Protein AF-A0A4S4K5G4-F1 (afdb_monomer_lite)

Foldseek 3Di:
DDDDDPPVVPPPPPDDDPDDPPPQDCDPVRDTPCPVVDPDDPDDPLCPPDDDPVSSVVVVVVVVVVCVVVVVVVAPDPPRPDDDDPDDCVVVVVVPPD

Structure (mmCIF, N/CA/C/O backbone):
data_AF-A0A4S4K5G4-F1
#
_entry.id   AF-A0A4S4K5G4-F1
#
loop_
_atom_site.group_PDB
_atom_site.id
_atom_site.type_symbol
_atom_site.label_atom_id
_atom_site.label_alt_id
_atom_site.label_comp_id
_atom_site.label_asym_id
_atom_site.label_entity_id
_atom_site.label_seq_id
_atom_site.pdbx_PDB_ins_code
_atom_site.Cartn_x
_atom_site.Cartn_y
_atom_site.Cartn_z
_atom_site.occupancy
_atom_site.B_iso_or_equiv
_atom_site.auth_seq_id
_atom_site.auth_comp_id
_atom_site.auth_asym_id
_atom_site.auth_atom_id
_atom_site.pdbx_PDB_model_num
ATOM 1 N N . MET A 1 1 ? -44.135 -47.355 -3.445 1.00 48.59 1 MET A N 1
ATOM 2 C CA . MET A 1 1 ? -43.284 -46.321 -2.839 1.00 48.59 1 MET A CA 1
ATOM 3 C C . MET A 1 1 ? -42.916 -45.412 -3.976 1.00 48.59 1 MET A C 1
ATOM 5 O O . MET A 1 1 ? -42.162 -45.887 -4.798 1.00 48.59 1 MET A O 1
ATOM 9 N N . ASP A 1 2 ? -43.473 -44.208 -4.033 1.00 49.34 2 ASP A N 1
ATOM 10 C CA . ASP A 1 2 ? -42.919 -43.094 -4.805 1.00 49.34 2 ASP A CA 1
ATOM 11 C C . ASP A 1 2 ? -43.316 -41.841 -4.025 1.00 49.34 2 ASP A C 1
ATOM 13 O O . ASP A 1 2 ? -44.496 -41.543 -3.839 1.00 49.34 2 ASP A O 1
ATOM 17 N N . VAL A 1 3 ? -42.303 -41.266 -3.397 1.00 54.28 3 VAL A N 1
ATOM 18 C CA . VAL A 1 3 ? -42.324 -40.185 -2.419 1.00 54.28 3 VAL A CA 1
ATOM 19 C C . VAL A 1 3 ? -41.494 -39.064 -3.044 1.00 54.28 3 VAL A C 1
ATOM 21 O O . VAL A 1 3 ? -40.413 -39.349 -3.551 1.00 54.28 3 VAL A O 1
ATOM 24 N N . ASP A 1 4 ? -42.022 -37.842 -2.962 1.00 51.06 4 ASP A N 1
ATOM 25 C CA . ASP A 1 4 ? -41.354 -36.542 -3.134 1.00 51.06 4 ASP A CA 1
ATOM 26 C C . ASP A 1 4 ? -40.878 -36.120 -4.540 1.00 51.06 4 ASP A C 1
ATOM 28 O O . ASP A 1 4 ? -39.786 -36.465 -4.977 1.00 51.06 4 ASP A O 1
ATOM 32 N N . ASP A 1 5 ? -41.654 -35.239 -5.191 1.00 51.44 5 ASP A N 1
ATOM 33 C CA . ASP A 1 5 ? -41.183 -34.377 -6.300 1.00 51.44 5 ASP A CA 1
ATOM 34 C C . ASP A 1 5 ? -41.861 -32.979 -6.286 1.00 51.44 5 ASP A C 1
ATOM 36 O O . ASP A 1 5 ? -42.073 -32.346 -7.315 1.00 51.44 5 ASP A O 1
ATOM 40 N N . GLU A 1 6 ? -42.267 -32.485 -5.106 1.00 50.28 6 GLU A N 1
ATOM 41 C CA . GLU A 1 6 ? -42.881 -31.145 -4.948 1.00 50.28 6 GLU A CA 1
ATOM 42 C C . GLU A 1 6 ? -42.093 -30.205 -4.013 1.00 50.28 6 GLU A C 1
ATOM 44 O O . GLU A 1 6 ? -42.421 -29.026 -3.914 1.00 50.28 6 GLU A O 1
ATOM 49 N N . ALA A 1 7 ? -41.014 -30.674 -3.372 1.00 51.91 7 ALA A N 1
ATOM 50 C CA . ALA A 1 7 ? -40.261 -29.895 -2.377 1.00 51.91 7 ALA A CA 1
ATOM 51 C C . ALA A 1 7 ? -39.023 -29.148 -2.927 1.00 51.91 7 ALA A C 1
ATOM 53 O O . ALA A 1 7 ? -38.470 -28.288 -2.244 1.00 51.91 7 ALA A O 1
ATOM 54 N N . GLU A 1 8 ? -38.585 -29.429 -4.158 1.00 47.59 8 GLU A N 1
ATOM 55 C CA . GLU A 1 8 ? -37.336 -28.872 -4.720 1.00 47.59 8 GLU A CA 1
ATOM 56 C C . GLU A 1 8 ? -37.537 -27.552 -5.498 1.00 47.59 8 GLU A C 1
ATOM 58 O O . GL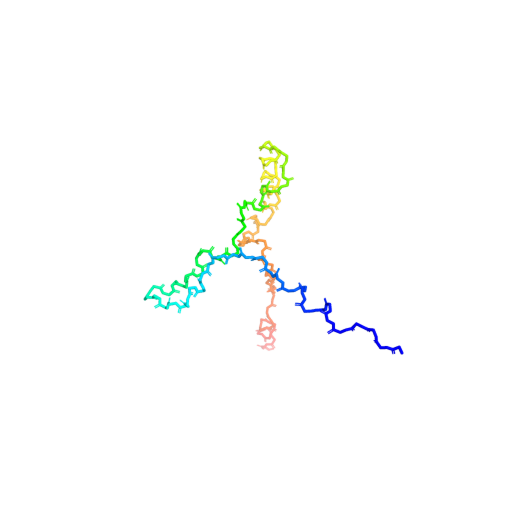U A 1 8 ? -36.572 -26.919 -5.925 1.00 47.59 8 GLU A O 1
ATOM 63 N N . ALA A 1 9 ? -38.781 -27.092 -5.677 1.00 52.16 9 ALA A N 1
ATOM 64 C CA . ALA A 1 9 ? -39.078 -25.835 -6.378 1.00 52.16 9 ALA A CA 1
ATOM 65 C C . ALA A 1 9 ? -39.079 -24.595 -5.459 1.00 52.16 9 ALA A C 1
ATOM 67 O O . ALA A 1 9 ? -39.013 -23.468 -5.948 1.00 52.16 9 ALA A O 1
ATOM 68 N N . GLU A 1 10 ? -39.131 -24.785 -4.137 1.00 49.41 10 GLU A N 1
ATOM 69 C CA . GLU A 1 10 ? -39.267 -23.702 -3.147 1.00 49.41 10 GLU A CA 1
ATOM 70 C C . GLU A 1 10 ? -37.912 -23.130 -2.674 1.00 49.41 10 GLU A C 1
ATOM 72 O O . GLU A 1 10 ? -37.849 -22.125 -1.975 1.00 49.41 10 GLU A O 1
ATOM 77 N N . TRP A 1 11 ? -36.791 -23.719 -3.103 1.00 54.62 11 TRP A N 1
ATOM 78 C CA . TRP A 1 11 ? -35.441 -23.352 -2.645 1.00 54.62 11 TRP A CA 1
ATOM 79 C C . TRP A 1 11 ? -34.752 -22.252 -3.472 1.00 54.62 11 TRP A C 1
ATOM 81 O O . TRP A 1 11 ? -33.562 -21.987 -3.288 1.00 54.62 11 TRP A O 1
ATOM 91 N N . MET A 1 12 ? -35.474 -21.588 -4.379 1.00 59.88 12 MET A N 1
ATOM 92 C CA . MET A 1 12 ? -34.944 -20.467 -5.170 1.00 59.88 12 MET A CA 1
ATOM 93 C C . MET A 1 12 ? -35.756 -19.172 -5.043 1.00 59.88 12 MET A C 1
ATOM 95 O O . MET A 1 12 ? -35.826 -18.396 -5.995 1.00 59.88 12 MET A O 1
ATOM 99 N N . ASP A 1 13 ? -36.295 -18.876 -3.858 1.00 55.38 13 ASP A N 1
ATOM 100 C CA . ASP A 1 13 ? -36.670 -17.496 -3.526 1.00 55.38 13 ASP A CA 1
ATOM 101 C C . ASP A 1 13 ? -35.423 -16.730 -3.051 1.00 55.38 13 ASP A C 1
ATOM 103 O O . ASP A 1 13 ? -35.081 -16.662 -1.870 1.00 55.38 13 ASP A O 1
ATOM 107 N N . VAL A 1 14 ? -34.652 -16.241 -4.025 1.00 61.25 14 VAL A N 1
ATOM 108 C CA . VAL A 1 14 ? -33.547 -15.309 -3.789 1.00 61.25 14 VAL A CA 1
ATOM 109 C C . VAL A 1 14 ? -34.164 -13.960 -3.438 1.00 61.25 14 VAL A C 1
ATOM 111 O O . VAL A 1 14 ? -34.577 -13.231 -4.335 1.00 61.25 14 VAL A O 1
ATOM 114 N N . ASP A 1 15 ? -34.218 -13.694 -2.131 1.00 52.91 15 ASP A N 1
ATOM 115 C CA . ASP A 1 15 ? -34.444 -12.417 -1.445 1.00 52.91 15 ASP A CA 1
ATOM 116 C C . ASP A 1 15 ? -34.987 -11.270 -2.316 1.00 52.91 15 ASP A C 1
ATOM 118 O O . ASP A 1 15 ? -34.284 -10.680 -3.143 1.00 52.91 15 ASP A O 1
ATOM 122 N N . GLY A 1 16 ? -36.237 -10.897 -2.031 1.00 54.66 16 GLY A N 1
ATOM 123 C CA . GLY A 1 16 ? -36.930 -9.743 -2.589 1.00 54.66 16 GLY A CA 1
ATOM 124 C C . GLY A 1 16 ? -36.169 -8.426 -2.425 1.00 54.66 16 GLY A C 1
ATOM 125 O O . GLY A 1 16 ? -36.333 -7.700 -1.445 1.00 54.66 16 GLY A O 1
ATOM 126 N N . GLU A 1 17 ? -35.404 -8.064 -3.451 1.00 47.84 17 GLU A N 1
ATOM 127 C CA . GLU A 1 17 ? -35.003 -6.688 -3.707 1.00 47.84 17 GLU A CA 1
ATOM 128 C C . GLU A 1 17 ? -35.921 -6.117 -4.795 1.00 47.84 17 GLU A C 1
ATOM 130 O O . GLU A 1 17 ? -35.711 -6.321 -5.993 1.00 47.84 17 GLU A O 1
ATOM 135 N N . ASP A 1 18 ? -36.966 -5.405 -4.357 1.00 49.81 18 ASP A N 1
ATOM 136 C CA . ASP A 1 18 ? -37.819 -4.541 -5.180 1.00 49.81 18 ASP A CA 1
ATOM 137 C C . ASP A 1 18 ? -36.971 -3.455 -5.859 1.00 49.81 18 ASP A C 1
ATOM 139 O O . ASP A 1 18 ? -36.866 -2.298 -5.446 1.00 49.81 18 ASP A O 1
ATOM 143 N N . GLY A 1 19 ? -36.338 -3.845 -6.952 1.00 55.03 19 GLY A N 1
ATOM 144 C CA . GLY A 1 19 ? -35.610 -2.978 -7.846 1.00 55.03 19 GLY A CA 1
ATOM 145 C C . GLY A 1 19 ? -35.904 -3.442 -9.251 1.00 55.03 19 GLY A C 1
ATOM 146 O O . GLY A 1 19 ? -35.175 -4.270 -9.789 1.00 55.03 19 GLY A O 1
ATOM 147 N N . THR A 1 20 ? -36.977 -2.908 -9.847 1.00 52.69 20 THR A N 1
ATOM 148 C CA . THR A 1 20 ? -37.281 -3.076 -11.278 1.00 52.69 20 THR A CA 1
ATOM 149 C C . THR A 1 20 ? -35.979 -3.137 -12.089 1.00 52.69 20 THR A C 1
ATOM 151 O O . THR A 1 20 ? -35.142 -2.238 -11.933 1.00 52.69 20 THR A O 1
ATOM 154 N N . PRO A 1 21 ? -35.746 -4.176 -12.916 1.00 57.53 21 PRO A N 1
ATOM 155 C CA . PRO A 1 21 ? -34.491 -4.303 -13.636 1.00 57.53 21 PRO A CA 1
ATOM 156 C C . PRO A 1 21 ? -34.371 -3.108 -14.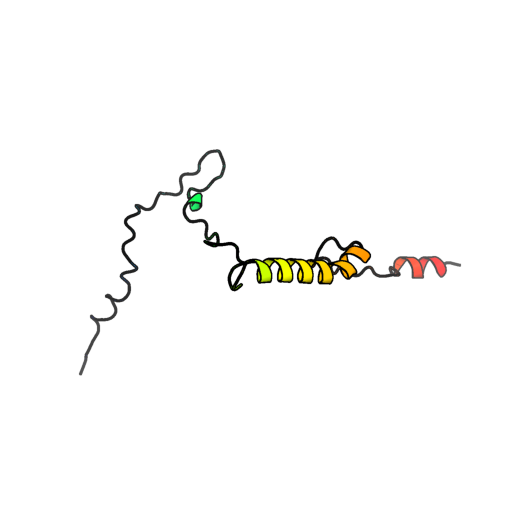575 1.00 57.53 21 PRO A C 1
ATOM 158 O O . PRO A 1 21 ? -35.035 -3.041 -15.614 1.00 57.53 21 PRO A O 1
ATOM 161 N N . GLN A 1 22 ? -33.552 -2.125 -14.188 1.00 63.25 22 GLN A N 1
ATOM 162 C CA . GLN A 1 22 ? -33.290 -0.959 -15.014 1.00 63.25 22 GLN A CA 1
ATOM 163 C C . GLN A 1 22 ? -32.553 -1.456 -16.248 1.00 63.25 22 GLN A C 1
ATOM 165 O O . GLN A 1 22 ? -31.348 -1.723 -16.233 1.00 63.25 22 GLN A O 1
ATOM 170 N N . LYS A 1 23 ? -33.335 -1.651 -17.315 1.00 62.31 23 LYS A N 1
ATOM 171 C CA . LYS A 1 23 ? -32.865 -2.043 -18.638 1.00 62.31 23 LYS A CA 1
ATOM 172 C C . LYS A 1 23 ? -31.638 -1.203 -18.956 1.00 62.31 23 LYS A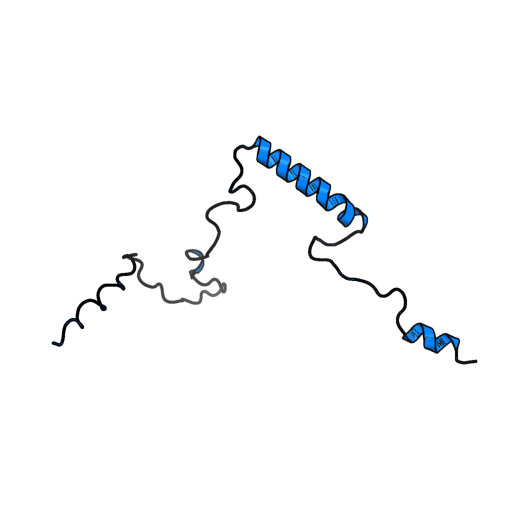 C 1
ATOM 174 O O . LYS A 1 23 ? -31.644 0.007 -18.744 1.00 62.31 23 LYS A O 1
ATOM 179 N N . ARG A 1 24 ? -30.583 -1.873 -19.424 1.00 59.91 24 ARG A N 1
ATOM 180 C CA . ARG A 1 24 ? -29.270 -1.305 -19.754 1.00 59.91 24 ARG A CA 1
ATOM 181 C C . ARG A 1 24 ? -29.434 -0.178 -20.775 1.00 59.91 24 ARG A C 1
ATOM 183 O O . ARG A 1 24 ? -29.283 -0.397 -21.972 1.00 59.91 24 ARG A O 1
ATOM 190 N N . MET A 1 25 ? -29.759 1.024 -20.315 1.00 57.09 25 MET A N 1
ATOM 191 C CA . MET A 1 25 ? -29.895 2.179 -21.180 1.00 57.09 25 MET A CA 1
ATOM 192 C C . MET A 1 25 ? -28.491 2.710 -21.428 1.00 57.09 25 MET A C 1
ATOM 194 O O . MET A 1 25 ? -27.780 3.117 -20.507 1.00 57.09 25 MET A O 1
ATOM 198 N N . LYS A 1 26 ? -28.054 2.610 -22.681 1.00 59.12 26 LYS A N 1
ATOM 199 C CA . LYS A 1 26 ? -26.783 3.161 -23.132 1.00 59.12 26 LYS A CA 1
ATOM 200 C C . LYS A 1 26 ? -26.920 4.682 -23.105 1.00 59.12 26 LYS A C 1
ATOM 202 O O . LYS A 1 26 ? -27.620 5.256 -23.928 1.00 59.12 26 LYS A O 1
ATOM 207 N N . THR A 1 27 ? -26.294 5.329 -22.133 1.00 62.75 27 THR A N 1
ATOM 208 C CA . THR A 1 27 ? -26.146 6.785 -22.125 1.00 62.75 27 THR A CA 1
ATOM 209 C C . THR A 1 27 ? -24.945 7.169 -22.995 1.00 62.75 27 THR A C 1
ATOM 211 O O . THR A 1 27 ? -23.995 6.392 -23.144 1.00 62.75 27 THR A O 1
ATOM 214 N N . ASN A 1 28 ? -24.972 8.370 -23.579 1.00 64.44 28 ASN A N 1
ATOM 215 C CA . ASN A 1 28 ? -23.923 8.871 -24.483 1.00 64.44 28 ASN A CA 1
ATOM 216 C C . ASN A 1 28 ? -22.538 9.021 -23.819 1.00 64.44 28 ASN A C 1
ATOM 218 O O . ASN A 1 28 ? -21.554 9.265 -24.506 1.00 64.44 28 ASN A O 1
ATOM 222 N N . SER A 1 29 ? -22.439 8.843 -22.498 1.00 61.28 29 SER A N 1
ATOM 223 C CA . SER A 1 29 ? -21.186 8.860 -21.735 1.00 61.28 29 SER A CA 1
ATOM 224 C C . SER A 1 29 ? -20.573 7.470 -21.518 1.00 61.28 29 SER A C 1
ATOM 226 O O . SER A 1 29 ? -19.590 7.339 -20.792 1.00 61.28 29 SER A O 1
ATOM 228 N N . GLY A 1 30 ? -21.144 6.407 -22.101 1.00 57.72 30 GLY A N 1
ATOM 229 C CA . GLY A 1 30 ? -20.624 5.039 -21.967 1.00 57.72 30 GLY A CA 1
ATOM 230 C C . GLY A 1 30 ? -20.763 4.438 -20.561 1.00 57.72 30 GLY A C 1
ATOM 231 O O . GLY A 1 30 ? -20.418 3.272 -20.360 1.00 57.72 30 GLY A O 1
ATOM 232 N N . ALA A 1 31 ? -21.310 5.187 -19.602 1.00 55.91 31 ALA A N 1
ATOM 233 C CA . ALA A 1 31 ? -21.556 4.718 -18.251 1.00 55.91 31 ALA A CA 1
ATOM 234 C C . ALA A 1 31 ? -22.815 3.844 -18.229 1.00 55.91 31 ALA A C 1
ATOM 236 O O . ALA A 1 31 ? -23.947 4.320 -18.316 1.00 55.91 31 ALA A O 1
ATOM 237 N N . VAL A 1 32 ? -22.613 2.533 -18.105 1.00 54.19 32 VAL A N 1
ATOM 238 C CA . VAL A 1 32 ? -23.685 1.601 -17.749 1.00 54.19 32 VAL A CA 1
ATOM 239 C C . VAL A 1 32 ? -24.195 1.989 -16.353 1.00 54.19 32 VAL A C 1
ATOM 241 O O . VAL A 1 32 ? -23.393 2.185 -15.440 1.00 54.19 32 VAL A O 1
ATOM 244 N N . VAL A 1 33 ? -25.520 2.024 -16.163 1.00 54.66 33 VAL A N 1
ATOM 245 C CA . VAL A 1 33 ? -26.230 2.243 -14.874 1.00 54.66 33 VAL A CA 1
ATOM 246 C C . VAL A 1 33 ? -25.850 1.212 -13.784 1.00 54.66 33 VAL A C 1
ATOM 248 O O . VAL A 1 33 ? -26.265 1.295 -12.635 1.00 54.66 33 VAL A O 1
ATOM 251 N N . ALA A 1 34 ? -24.932 0.295 -14.090 1.00 54.56 34 ALA A N 1
ATOM 252 C CA . ALA A 1 34 ? -24.191 -0.506 -13.127 1.00 54.56 34 ALA A CA 1
ATOM 253 C C . ALA A 1 34 ? -23.342 0.328 -12.150 1.00 54.56 34 ALA A C 1
ATOM 255 O O . ALA A 1 34 ? -22.713 -0.263 -11.290 1.00 54.56 34 ALA A O 1
ATOM 256 N N . ALA A 1 35 ? -23.321 1.666 -12.229 1.00 56.31 35 ALA A N 1
ATOM 257 C CA . ALA A 1 35 ? -22.730 2.526 -11.203 1.00 56.31 35 ALA A CA 1
ATOM 258 C C . ALA A 1 35 ? -23.329 2.318 -9.796 1.00 56.31 35 ALA A C 1
ATOM 260 O O . ALA A 1 35 ? -22.608 2.515 -8.825 1.00 56.31 35 ALA A O 1
ATOM 261 N N . ARG A 1 36 ? -24.593 1.873 -9.679 1.00 55.41 36 ARG A N 1
ATOM 262 C CA . ARG A 1 36 ? -25.181 1.453 -8.388 1.00 55.41 36 ARG A CA 1
ATOM 263 C C . ARG A 1 36 ? -24.748 0.050 -7.943 1.00 55.41 36 ARG A C 1
ATOM 265 O O . ARG A 1 36 ? -24.574 -0.167 -6.754 1.00 55.41 36 ARG A O 1
ATOM 272 N N . ASN A 1 37 ? -24.503 -0.856 -8.893 1.00 58.56 37 ASN A N 1
ATOM 273 C CA . ASN A 1 37 ? -24.118 -2.255 -8.654 1.00 58.56 37 ASN A CA 1
ATOM 274 C C . ASN A 1 37 ? -22.643 -2.513 -8.996 1.00 58.56 37 ASN A C 1
ATOM 276 O O . ASN A 1 37 ? -22.277 -3.600 -9.455 1.00 58.56 37 ASN A O 1
ATOM 280 N N . LYS A 1 38 ? -21.767 -1.517 -8.818 1.00 66.12 38 LYS A N 1
ATOM 281 C CA . LYS A 1 38 ? -20.330 -1.778 -8.877 1.00 66.12 38 LYS A CA 1
ATOM 282 C C . LYS A 1 38 ? -19.996 -2.569 -7.628 1.00 66.12 38 LYS A C 1
ATOM 284 O O . LYS A 1 38 ? -20.281 -2.126 -6.520 1.00 66.12 38 LYS A O 1
ATOM 289 N N . ARG A 1 39 ? -19.399 -3.748 -7.805 1.00 75.62 39 ARG A N 1
ATOM 290 C CA . ARG A 1 39 ? -18.874 -4.587 -6.719 1.00 75.62 39 ARG A CA 1
ATOM 291 C C . ARG A 1 39 ? -17.625 -3.921 -6.121 1.00 75.62 39 ARG A C 1
ATOM 293 O O . ARG A 1 39 ? -16.523 -4.456 -6.182 1.00 75.62 39 ARG A O 1
ATOM 300 N N . GLU A 1 40 ? -17.793 -2.706 -5.618 1.00 78.81 40 GLU A N 1
ATOM 301 C CA . GLU A 1 40 ? -16.783 -1.951 -4.900 1.00 78.81 40 GLU A CA 1
ATOM 302 C C . GLU A 1 40 ? -16.807 -2.398 -3.434 1.00 78.81 40 GLU A C 1
ATOM 304 O O . GLU A 1 40 ? -17.875 -2.643 -2.863 1.00 78.81 40 GLU A O 1
ATOM 309 N N . PRO A 1 41 ? -15.634 -2.585 -2.813 1.00 78.62 41 PRO A N 1
ATOM 310 C CA . PRO A 1 41 ? -15.584 -2.978 -1.417 1.00 78.62 41 PRO A CA 1
ATOM 311 C C . PRO A 1 41 ? -16.200 -1.872 -0.549 1.00 78.62 41 PRO A C 1
ATOM 313 O O . PRO A 1 41 ? -15.845 -0.704 -0.683 1.00 78.62 41 PRO A O 1
ATOM 316 N N . ARG A 1 42 ? -17.092 -2.254 0.378 1.00 82.25 42 ARG A N 1
ATOM 317 C CA . ARG A 1 42 ? -17.778 -1.326 1.304 1.00 82.25 42 ARG A CA 1
ATOM 318 C C . ARG A 1 42 ? -16.811 -0.518 2.182 1.00 82.25 42 ARG A C 1
ATOM 320 O O . ARG A 1 42 ? -17.189 0.515 2.720 1.00 82.25 42 ARG A O 1
ATOM 327 N N . SER A 1 43 ? -15.584 -1.005 2.356 1.00 83.75 43 SER A N 1
ATOM 328 C CA . SER A 1 43 ? -14.530 -0.380 3.152 1.00 83.75 43 SER A CA 1
ATOM 329 C C . SER A 1 43 ? -13.147 -0.623 2.541 1.00 83.75 43 SER A C 1
ATOM 331 O O . SER A 1 43 ? -12.943 -1.511 1.706 1.00 83.75 43 SER A O 1
ATOM 333 N N . SER A 1 44 ? -12.166 0.182 2.951 1.00 84.88 44 SER A N 1
ATOM 334 C CA . SER A 1 44 ? -10.793 0.082 2.460 1.00 84.88 44 SER A CA 1
ATOM 335 C C . SER A 1 44 ? -10.127 -1.223 2.914 1.00 84.88 44 SER A C 1
ATOM 337 O O . SER A 1 44 ? -9.773 -1.409 4.076 1.00 84.88 44 SER A O 1
ATOM 339 N N . ARG A 1 45 ? -9.871 -2.134 1.967 1.00 86.00 45 ARG A N 1
ATOM 340 C CA . ARG A 1 45 ? -9.280 -3.464 2.238 1.00 86.00 45 ARG A CA 1
ATOM 341 C C . ARG A 1 45 ? -7.926 -3.425 2.955 1.00 86.00 45 ARG A C 1
ATOM 343 O O . ARG A 1 45 ? -7.537 -4.412 3.559 1.00 86.00 45 ARG A O 1
ATOM 350 N N . HIS A 1 46 ? -7.202 -2.312 2.865 1.00 85.81 46 HIS A N 1
ATOM 351 C CA . HIS A 1 46 ? -5.896 -2.144 3.505 1.00 85.81 46 HIS A CA 1
ATOM 352 C C . HIS A 1 46 ? -5.978 -1.920 5.018 1.00 85.81 46 HIS A C 1
ATOM 354 O O . HIS A 1 46 ? -4.998 -2.176 5.711 1.00 85.81 46 HIS A O 1
ATOM 360 N N . LEU A 1 47 ? -7.113 -1.413 5.510 1.00 86.19 47 LEU A N 1
ATOM 361 C CA . LEU A 1 47 ? -7.344 -1.134 6.931 1.00 86.19 47 LEU A CA 1
ATOM 362 C C . LEU A 1 47 ? -8.264 -2.175 7.578 1.00 86.19 47 LEU A C 1
ATOM 364 O O . LEU A 1 47 ? -8.246 -2.344 8.795 1.00 86.19 47 LEU A O 1
ATOM 368 N N . VAL A 1 48 ? -9.052 -2.888 6.768 1.00 85.25 48 VAL A N 1
ATOM 369 C CA . VAL A 1 48 ? -9.896 -3.996 7.227 1.00 85.25 48 VAL A CA 1
ATOM 370 C C . VAL A 1 48 ? -9.029 -5.066 7.896 1.00 85.25 48 VAL A C 1
ATOM 372 O O . VAL A 1 48 ? -8.089 -5.579 7.294 1.00 85.25 48 VAL A O 1
ATOM 375 N N . GLY A 1 49 ? -9.361 -5.402 9.145 1.00 87.94 49 GLY A N 1
ATOM 376 C CA . GLY A 1 49 ? -8.648 -6.399 9.952 1.00 87.94 49 GLY A CA 1
ATOM 377 C C . GLY A 1 49 ? -7.587 -5.827 10.897 1.00 87.94 49 GLY A C 1
ATOM 378 O O . GLY A 1 49 ? -6.964 -6.587 11.634 1.00 87.94 49 GLY A O 1
ATOM 379 N N . MET A 1 50 ? -7.376 -4.508 10.910 1.00 89.81 50 MET A N 1
ATOM 380 C CA . MET A 1 50 ? -6.535 -3.851 11.915 1.00 89.81 50 MET A CA 1
ATOM 381 C C . MET A 1 50 ? -7.364 -3.451 13.133 1.00 89.81 50 MET A C 1
ATOM 383 O O . MET A 1 50 ? -8.513 -3.043 12.986 1.00 89.81 50 MET A O 1
ATOM 387 N N . ARG A 1 51 ? -6.772 -3.566 14.328 1.00 89.56 51 ARG A N 1
ATOM 388 C CA . ARG A 1 51 ? -7.442 -3.240 15.590 1.00 89.56 51 ARG A CA 1
ATOM 389 C C . ARG A 1 51 ? -7.630 -1.731 15.744 1.00 89.56 51 ARG A C 1
ATOM 391 O O . ARG A 1 51 ? -8.755 -1.271 15.866 1.00 89.56 51 ARG A O 1
ATOM 398 N N . ASP A 1 52 ? -6.523 -0.985 15.670 1.00 92.75 52 ASP A N 1
ATOM 399 C CA . ASP A 1 52 ? -6.468 0.447 15.987 1.00 92.75 52 ASP A CA 1
ATOM 400 C C . ASP A 1 52 ? -5.680 1.254 14.940 1.00 92.75 52 ASP A C 1
ATOM 402 O O . ASP A 1 52 ? -4.878 0.719 14.163 1.00 92.75 52 ASP A O 1
ATOM 406 N N . ALA A 1 53 ? -5.830 2.582 14.981 1.00 90.94 53 ALA A N 1
ATOM 407 C CA . ALA A 1 53 ? -5.102 3.516 14.117 1.00 90.94 53 ALA A CA 1
ATOM 408 C C . ALA A 1 53 ? -3.572 3.431 14.285 1.00 90.94 53 ALA A C 1
ATOM 410 O O . ALA A 1 53 ? -2.819 3.593 13.320 1.00 90.94 53 ALA A O 1
ATOM 411 N N . GLU A 1 54 ? -3.089 3.119 15.489 1.00 94.00 54 GLU A N 1
ATOM 412 C CA . GLU A 1 54 ? -1.660 2.919 15.740 1.00 94.00 54 GLU A CA 1
ATOM 413 C C . GLU A 1 54 ? -1.110 1.730 14.947 1.00 94.00 54 GLU A C 1
ATOM 415 O O . GLU A 1 54 ? -0.058 1.838 14.306 1.00 94.00 54 GLU A O 1
ATOM 420 N N . GLN A 1 55 ? -1.857 0.622 14.913 1.00 94.00 55 GLN A N 1
ATOM 421 C CA . GLN A 1 55 ? -1.499 -0.566 14.144 1.00 94.00 55 GLN A CA 1
ATOM 422 C C . GLN A 1 55 ? -1.493 -0.267 12.641 1.00 94.00 55 GLN A C 1
ATOM 424 O O . GLN A 1 55 ? -0.569 -0.692 11.944 1.00 94.00 55 GLN A O 1
ATOM 429 N N . ALA A 1 56 ? -2.443 0.539 12.157 1.00 92.88 56 ALA A N 1
ATOM 430 C CA . ALA A 1 56 ? -2.453 1.015 10.775 1.00 92.88 56 ALA A CA 1
ATOM 431 C C . ALA A 1 56 ? -1.219 1.855 10.435 1.00 92.88 56 ALA A C 1
ATOM 433 O O . ALA A 1 56 ? -0.549 1.604 9.429 1.00 92.88 56 ALA A O 1
ATOM 434 N N . SER A 1 57 ? -0.841 2.791 11.309 1.00 93.50 57 SER A N 1
ATOM 435 C CA . SER A 1 57 ? 0.364 3.603 11.110 1.00 93.50 57 SER A CA 1
ATOM 436 C C . SER A 1 57 ? 1.634 2.743 11.067 1.00 93.50 57 SER A C 1
ATOM 438 O O . SER A 1 57 ? 2.527 2.972 10.247 1.00 93.50 57 SER A O 1
ATOM 440 N N . LYS A 1 58 ? 1.705 1.706 11.913 1.00 95.12 58 LYS A N 1
ATOM 441 C CA . LYS A 1 58 ? 2.830 0.771 11.964 1.00 95.12 58 LYS A CA 1
ATOM 442 C C . LYS A 1 58 ? 2.885 -0.098 10.711 1.00 95.12 58 LYS A C 1
ATOM 444 O O . LYS A 1 58 ? 3.960 -0.256 10.138 1.00 95.12 58 LYS A O 1
ATOM 449 N N . ALA A 1 59 ? 1.747 -0.603 10.244 1.00 94.12 59 ALA A N 1
ATOM 450 C CA . ALA A 1 59 ? 1.667 -1.387 9.017 1.00 94.12 59 ALA A CA 1
ATOM 451 C C . ALA A 1 59 ? 2.110 -0.581 7.784 1.00 94.12 59 ALA A C 1
ATOM 453 O O . ALA A 1 59 ? 2.875 -1.085 6.961 1.00 94.12 59 ALA A O 1
ATOM 454 N N . ILE A 1 60 ? 1.724 0.697 7.694 1.00 94.31 60 ILE A N 1
ATOM 455 C CA . ILE A 1 60 ? 2.185 1.602 6.628 1.00 94.31 60 ILE A CA 1
ATOM 4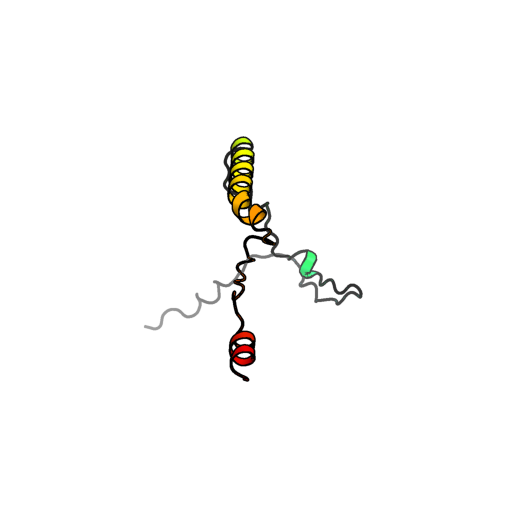56 C C . ILE A 1 60 ? 3.709 1.783 6.690 1.00 94.31 60 ILE A C 1
ATOM 458 O O . ILE A 1 60 ? 4.386 1.682 5.666 1.00 94.31 60 ILE A O 1
ATOM 462 N N . LYS A 1 61 ? 4.275 1.993 7.886 1.00 95.44 61 LYS A N 1
ATOM 463 C CA . LYS A 1 61 ? 5.733 2.112 8.069 1.00 95.44 61 LYS A CA 1
ATOM 464 C C . LYS A 1 61 ? 6.470 0.838 7.642 1.00 95.44 61 LYS A C 1
ATOM 466 O O . LYS A 1 61 ? 7.480 0.934 6.947 1.00 95.44 61 LYS A O 1
ATOM 471 N N . LEU A 1 62 ? 5.956 -0.339 8.006 1.00 96.06 62 LEU A N 1
ATOM 472 C CA . LEU A 1 62 ? 6.535 -1.630 7.618 1.00 96.06 62 LEU A CA 1
ATOM 473 C C . LEU A 1 62 ? 6.473 -1.859 6.104 1.00 96.06 62 LEU A C 1
ATOM 475 O O . LEU A 1 62 ? 7.462 -2.288 5.510 1.00 96.06 62 LEU A O 1
ATOM 479 N N . ARG A 1 63 ? 5.359 -1.495 5.459 1.00 93.75 63 ARG A N 1
ATOM 480 C CA . ARG A 1 63 ? 5.244 -1.513 3.995 1.00 93.75 63 ARG A CA 1
ATOM 481 C C . ARG A 1 63 ? 6.306 -0.623 3.349 1.00 93.75 63 ARG A C 1
ATOM 483 O O . ARG A 1 63 ? 7.032 -1.079 2.470 1.00 93.75 63 ARG A O 1
ATOM 490 N N . ASN A 1 64 ? 6.429 0.625 3.802 1.00 94.44 64 ASN A N 1
ATOM 491 C CA . ASN A 1 64 ? 7.395 1.574 3.248 1.00 94.44 64 ASN A CA 1
ATOM 492 C C . ASN A 1 64 ? 8.836 1.084 3.427 1.00 94.44 64 ASN A C 1
ATOM 494 O O . ASN A 1 64 ? 9.654 1.249 2.525 1.00 94.44 64 ASN A O 1
ATOM 498 N N . LEU A 1 65 ? 9.144 0.452 4.565 1.00 95.94 65 LEU A N 1
ATOM 499 C CA . LEU A 1 65 ? 10.442 -0.171 4.811 1.00 95.94 65 LEU A CA 1
ATOM 500 C C . LEU A 1 65 ? 10.725 -1.295 3.801 1.00 95.94 65 LEU A C 1
ATOM 502 O O . LEU A 1 65 ? 11.804 -1.317 3.212 1.00 95.94 65 LEU A O 1
ATOM 506 N N . GLY A 1 66 ? 9.749 -2.171 3.546 1.00 93.56 66 GLY A N 1
ATOM 507 C CA . GLY A 1 66 ? 9.869 -3.267 2.577 1.00 93.56 66 GLY A CA 1
ATOM 508 C C . GLY A 1 66 ? 10.006 -2.816 1.117 1.00 93.56 66 GLY A C 1
ATOM 509 O O . GLY A 1 66 ? 10.578 -3.535 0.300 1.00 93.56 66 GLY A O 1
ATOM 510 N N . GLN A 1 67 ? 9.540 -1.611 0.776 1.00 94.44 67 GLN A N 1
ATOM 511 C CA . GLN A 1 67 ? 9.658 -1.055 -0.578 1.00 94.44 67 GLN A CA 1
ATOM 512 C C . GLN A 1 67 ? 11.032 -0.429 -0.870 1.00 94.44 67 GLN A C 1
ATOM 514 O O . GLN A 1 67 ? 11.444 -0.379 -2.030 1.00 94.44 67 GLN A O 1
ATOM 519 N N . ARG A 1 68 ? 11.789 -0.016 0.158 1.00 94.00 68 ARG A N 1
ATOM 520 C CA . ARG A 1 68 ? 13.122 0.606 0.010 1.00 94.00 68 ARG A CA 1
ATOM 521 C C . ARG A 1 68 ? 14.103 -0.150 -0.898 1.00 94.00 68 ARG A C 1
ATOM 523 O O . ARG A 1 68 ? 14.671 0.504 -1.771 1.00 94.00 68 ARG A O 1
ATOM 530 N N . PRO A 1 69 ? 14.314 -1.477 -0.764 1.00 93.88 69 PRO A N 1
ATOM 531 C CA . PRO A 1 69 ? 15.256 -2.188 -1.631 1.00 93.88 69 PRO A CA 1
ATOM 532 C C . PRO A 1 69 ? 14.847 -2.149 -3.109 1.00 93.88 69 PRO A C 1
ATOM 534 O O . PRO A 1 69 ? 15.699 -2.076 -3.985 1.00 93.88 69 PRO A O 1
ATOM 537 N N . ARG A 1 70 ? 13.543 -2.147 -3.409 1.00 90.19 70 ARG A N 1
ATOM 538 C CA . ARG A 1 70 ? 13.047 -2.057 -4.790 1.00 90.19 70 ARG A CA 1
ATOM 539 C C . ARG A 1 70 ? 13.181 -0.648 -5.354 1.00 90.19 70 ARG A C 1
ATOM 541 O O . ARG A 1 70 ? 13.593 -0.497 -6.501 1.00 90.19 70 ARG A O 1
ATOM 548 N N . ASN A 1 71 ? 12.897 0.365 -4.539 1.00 92.25 71 ASN A N 1
ATOM 549 C CA . ASN A 1 71 ? 13.062 1.766 -4.926 1.00 92.25 71 ASN A CA 1
ATOM 550 C C . ASN A 1 71 ? 14.537 2.098 -5.199 1.00 92.25 71 ASN A C 1
ATOM 552 O O . ASN A 1 71 ? 14.826 2.847 -6.126 1.00 92.25 71 ASN A O 1
ATOM 556 N N . MET A 1 72 ? 15.468 1.483 -4.460 1.00 93.44 72 MET A N 1
ATOM 557 C CA . MET A 1 72 ? 16.909 1.581 -4.727 1.00 93.44 72 MET A CA 1
ATOM 558 C C . MET A 1 72 ? 17.283 1.063 -6.125 1.00 93.44 72 MET A C 1
ATOM 560 O O . MET A 1 72 ? 18.168 1.613 -6.770 1.00 93.44 72 MET A O 1
ATOM 564 N N . LEU A 1 73 ? 16.585 0.034 -6.612 1.00 92.44 73 LEU A N 1
ATOM 565 C CA . LEU A 1 73 ? 16.768 -0.544 -7.947 1.00 92.44 73 LEU A CA 1
ATOM 566 C C . LEU A 1 73 ? 15.920 0.149 -9.030 1.00 92.44 73 LEU A C 1
ATOM 568 O O . LEU A 1 73 ? 15.828 -0.367 -10.145 1.00 92.44 73 LEU A O 1
ATOM 572 N N . ALA A 1 74 ? 15.273 1.274 -8.699 1.00 91.81 74 ALA A N 1
ATOM 573 C CA . ALA A 1 74 ? 14.381 2.030 -9.579 1.00 91.81 74 ALA A CA 1
ATOM 574 C C . ALA A 1 74 ? 13.281 1.172 -10.239 1.00 91.81 74 ALA A C 1
ATOM 576 O O . ALA A 1 74 ? 12.913 1.383 -11.394 1.00 91.81 74 ALA A O 1
ATOM 577 N N . LYS A 1 75 ? 12.755 0.182 -9.509 1.00 92.06 75 LYS A N 1
ATOM 578 C CA . LYS A 1 75 ? 11.635 -0.639 -9.982 1.00 92.06 75 LYS A CA 1
ATOM 579 C C . LYS A 1 75 ? 10.341 0.168 -9.984 1.00 92.06 75 LYS A C 1
ATOM 581 O O . LYS A 1 75 ? 10.048 0.859 -9.013 1.00 92.06 75 LYS A O 1
ATOM 586 N N . ALA A 1 76 ? 9.540 0.032 -11.043 1.00 90.69 76 ALA A N 1
ATOM 587 C CA . ALA A 1 76 ? 8.281 0.777 -11.183 1.00 90.69 76 ALA A CA 1
ATOM 588 C C . ALA A 1 76 ? 7.219 0.371 -10.140 1.00 90.69 76 ALA A C 1
ATOM 590 O O . ALA A 1 76 ? 6.299 1.128 -9.842 1.00 90.69 76 ALA A O 1
ATOM 591 N N . GLY A 1 77 ? 7.341 -0.830 -9.572 1.00 90.25 77 GLY A N 1
ATOM 592 C CA . GLY A 1 77 ? 6.466 -1.328 -8.520 1.00 90.25 77 GLY A CA 1
ATOM 593 C C . GLY A 1 77 ? 6.766 -2.780 -8.171 1.00 90.25 77 GLY A C 1
ATOM 594 O O . GLY A 1 77 ? 7.747 -3.363 -8.627 1.00 90.25 77 GLY A O 1
ATOM 595 N N . GLU A 1 78 ? 5.897 -3.394 -7.372 1.00 87.94 78 GLU A N 1
ATOM 596 C CA . GLU A 1 78 ? 6.079 -4.787 -6.933 1.00 87.94 78 GLU A CA 1
ATOM 597 C C . GLU A 1 78 ? 5.899 -5.804 -8.073 1.00 87.94 78 GLU A C 1
ATOM 599 O O . GLU A 1 78 ? 6.450 -6.902 -8.016 1.00 87.94 78 GLU A O 1
ATOM 604 N N . GLY A 1 79 ? 5.164 -5.423 -9.124 1.00 91.12 79 GLY A N 1
ATOM 605 C CA . GLY A 1 79 ? 4.978 -6.232 -10.329 1.00 91.12 79 GLY A CA 1
ATOM 606 C C . GLY A 1 79 ? 6.158 -6.190 -11.305 1.00 91.12 79 GLY A C 1
ATOM 607 O O . GLY A 1 79 ? 6.292 -7.099 -12.123 1.00 91.12 79 GLY A O 1
ATOM 608 N N . ASP A 1 80 ? 7.035 -5.185 -11.212 1.00 89.50 80 ASP A N 1
ATOM 609 C CA . ASP A 1 80 ? 8.184 -5.034 -12.109 1.00 89.50 80 ASP A CA 1
ATOM 610 C C . ASP A 1 80 ? 9.321 -5.980 -11.704 1.00 89.50 80 ASP A C 1
ATOM 612 O O . ASP A 1 80 ? 10.228 -5.661 -10.928 1.00 89.50 80 ASP A O 1
ATOM 616 N N . ARG A 1 81 ? 9.254 -7.182 -12.276 1.00 90.25 81 ARG A N 1
ATOM 617 C CA . ARG A 1 81 ? 10.250 -8.247 -12.131 1.00 90.25 81 ARG A CA 1
ATOM 618 C C . ARG A 1 81 ? 10.995 -8.521 -13.439 1.00 90.25 81 ARG A C 1
ATOM 620 O O . ARG A 1 81 ? 11.504 -9.619 -13.628 1.00 90.25 81 ARG A O 1
ATOM 627 N N . ALA A 1 82 ? 11.068 -7.537 -14.339 1.00 92.31 82 ALA A N 1
ATOM 628 C CA . ALA A 1 82 ? 11.774 -7.697 -15.605 1.00 92.31 82 ALA A CA 1
ATOM 629 C C . ALA A 1 82 ? 13.273 -7.957 -15.368 1.00 92.31 82 ALA A C 1
ATOM 631 O O . ALA A 1 82 ? 13.948 -7.185 -14.672 1.00 92.31 82 ALA A O 1
ATOM 632 N N . ILE A 1 83 ? 13.775 -9.045 -15.959 1.00 89.38 83 ILE A N 1
ATOM 633 C CA . ILE A 1 83 ? 15.183 -9.448 -15.940 1.00 89.38 83 ILE A CA 1
ATOM 634 C C . ILE A 1 83 ? 15.778 -9.069 -17.291 1.00 89.38 83 ILE A C 1
ATOM 636 O O . ILE A 1 83 ? 15.360 -9.578 -18.328 1.00 89.38 83 ILE A O 1
ATOM 640 N N . LYS A 1 84 ? 16.749 -8.156 -17.284 1.00 86.44 84 LYS A N 1
ATOM 641 C CA . LYS A 1 84 ? 17.480 -7.788 -18.498 1.00 86.44 84 LYS A CA 1
ATOM 642 C C . LYS A 1 84 ? 18.609 -8.789 -18.712 1.00 86.44 84 LYS A C 1
ATOM 644 O O . LYS A 1 84 ? 19.403 -9.031 -17.804 1.00 86.44 84 LYS A O 1
ATOM 649 N N . THR A 1 85 ? 18.695 -9.360 -19.907 1.00 88.44 85 THR A N 1
ATOM 650 C CA . THR A 1 85 ? 19.837 -10.188 -20.303 1.00 88.44 85 THR A CA 1
ATOM 651 C C . THR A 1 85 ? 21.061 -9.298 -20.488 1.00 88.44 85 THR A C 1
ATOM 653 O O . THR A 1 85 ? 21.006 -8.320 -21.231 1.00 88.44 85 THR A O 1
ATOM 656 N N . LYS A 1 86 ? 22.167 -9.625 -19.811 1.00 80.19 86 LYS A N 1
ATOM 657 C CA . LYS A 1 86 ? 23.399 -8.817 -19.830 1.00 80.19 86 LYS A CA 1
ATOM 658 C C . LYS A 1 86 ? 24.081 -8.790 -21.204 1.00 80.19 86 LYS A C 1
ATOM 660 O O . LYS A 1 86 ? 24.730 -7.807 -21.532 1.00 80.19 86 LYS A O 1
ATOM 665 N N . MET A 1 87 ? 23.920 -9.845 -22.000 1.00 79.00 87 MET A N 1
ATOM 666 C CA . MET A 1 87 ? 24.401 -9.921 -23.378 1.00 79.00 87 MET A CA 1
ATOM 667 C C . MET A 1 87 ? 23.313 -10.543 -24.241 1.00 79.00 87 MET A C 1
ATOM 669 O O . MET A 1 87 ? 22.757 -11.583 -23.890 1.00 79.00 87 MET A O 1
ATOM 673 N N . VAL A 1 88 ? 22.997 -9.886 -25.352 1.00 78.38 88 VAL A N 1
ATOM 674 C CA . VAL A 1 88 ? 22.126 -10.440 -26.388 1.00 78.38 88 VAL A CA 1
ATOM 675 C C . VAL A 1 88 ? 23.032 -11.138 -27.396 1.00 78.38 88 VAL A C 1
ATOM 677 O O . VAL A 1 88 ? 24.085 -10.604 -27.743 1.00 78.38 88 VAL A O 1
ATOM 680 N N . SER A 1 89 ? 22.642 -12.325 -27.856 1.00 69.25 89 SER A N 1
ATOM 681 C CA . SER A 1 89 ? 23.454 -13.200 -28.718 1.00 69.25 89 SER A CA 1
ATOM 682 C C . SER A 1 89 ? 24.028 -12.514 -29.966 1.00 69.25 89 SER A C 1
ATOM 684 O O . SER A 1 89 ? 25.086 -12.914 -30.433 1.00 69.25 89 SER A O 1
ATOM 686 N N . CYS A 1 90 ? 23.402 -11.442 -30.461 1.00 60.81 90 CYS A N 1
ATOM 687 C CA . CYS A 1 90 ? 23.885 -10.662 -31.604 1.00 60.81 90 CYS A CA 1
ATOM 688 C C . CYS A 1 90 ? 25.298 -10.065 -31.399 1.00 60.81 90 CYS A C 1
ATOM 690 O O . CYS A 1 90 ? 26.073 -9.995 -32.345 1.00 60.81 90 CYS A O 1
ATOM 692 N N . ALA A 1 91 ? 25.684 -9.718 -30.163 1.00 56.66 91 ALA A N 1
ATOM 693 C CA . ALA A 1 91 ? 27.016 -9.170 -29.863 1.00 56.66 91 ALA A CA 1
ATOM 694 C C . ALA A 1 91 ? 28.132 -10.234 -29.793 1.00 56.66 91 ALA A C 1
ATOM 696 O O . ALA A 1 91 ? 29.307 -9.886 -29.752 1.00 56.66 91 ALA A O 1
ATOM 697 N N . VAL A 1 92 ? 27.781 -11.526 -29.765 1.00 57.09 92 VAL A N 1
ATOM 698 C CA . VAL A 1 92 ? 28.758 -12.631 -29.792 1.00 57.09 92 VAL A CA 1
ATOM 699 C C . VAL A 1 92 ? 29.189 -12.935 -31.230 1.00 57.09 92 VAL A C 1
ATOM 701 O O . VAL A 1 92 ? 30.325 -13.336 -31.457 1.00 57.09 92 VAL A O 1
ATOM 704 N N . TYR A 1 93 ? 28.312 -12.697 -32.209 1.00 57.31 93 TYR A N 1
ATOM 705 C CA . TYR A 1 93 ? 28.605 -12.972 -33.617 1.00 57.31 93 TYR A CA 1
ATOM 706 C C . TYR A 1 93 ? 29.385 -11.850 -34.317 1.00 57.31 93 TYR A C 1
ATOM 708 O O . TYR A 1 93 ? 30.055 -12.133 -35.297 1.00 57.31 93 TYR A O 1
ATOM 716 N N . SER A 1 94 ? 29.392 -10.612 -33.803 1.00 57.75 94 SER A N 1
ATOM 717 C CA . SER A 1 94 ? 30.149 -9.506 -34.424 1.00 57.75 94 SER A CA 1
ATOM 718 C C . SER A 1 94 ? 31.635 -9.446 -34.040 1.00 57.75 94 SER A C 1
ATOM 720 O O . SER A 1 94 ? 32.334 -8.539 -34.477 1.00 57.75 94 SER A O 1
ATOM 722 N N . LEU A 1 95 ? 32.109 -10.341 -33.168 1.00 59.44 95 LEU A N 1
ATOM 723 C CA . LEU A 1 95 ? 33.514 -10.420 -32.735 1.00 59.44 95 LEU A CA 1
ATOM 724 C C . LEU A 1 95 ? 34.270 -11.600 -33.370 1.00 59.44 95 LEU A C 1
ATOM 726 O O . LEU A 1 95 ? 35.467 -11.732 -33.136 1.00 59.44 95 LEU A O 1
ATOM 730 N N . ASN A 1 96 ? 33.590 -12.427 -34.171 1.00 59.88 96 ASN A N 1
ATOM 731 C CA . ASN A 1 96 ? 34.170 -13.596 -34.845 1.00 59.88 96 ASN A CA 1
ATOM 732 C C . ASN A 1 96 ? 34.284 -13.429 -36.374 1.00 59.88 96 ASN A C 1
ATOM 734 O O . ASN A 1 96 ? 34.673 -14.378 -37.047 1.00 59.88 96 ASN A O 1
ATOM 738 N N . ASP A 1 97 ? 33.973 -12.247 -36.914 1.00 54.16 97 ASP A N 1
ATOM 739 C CA . ASP A 1 97 ? 34.182 -11.909 -38.328 1.00 54.16 97 ASP A CA 1
ATOM 740 C C . ASP A 1 97 ? 35.532 -11.187 -38.510 1.00 54.16 97 ASP A C 1
ATOM 742 O O . ASP A 1 97 ? 35.573 -9.976 -38.729 1.00 54.16 97 ASP A O 1
ATOM 746 N N . HIS A 1 98 ? 36.643 -11.923 -38.390 1.00 50.75 98 HIS A N 1
ATOM 747 C CA . HIS A 1 98 ? 37.975 -11.537 -38.882 1.00 50.75 98 HIS A CA 1
ATOM 748 C C . HIS A 1 98 ? 38.788 -12.769 -39.279 1.00 50.75 98 HIS A C 1
ATOM 750 O O . HIS A 1 98 ? 38.856 -13.720 -38.468 1.00 50.75 98 HIS A O 1
#

pLDDT: mean 73.14, std 17.42, range [47.59, 96.06]

Radius of gyration: 28.99 Å; chains: 1; bounding 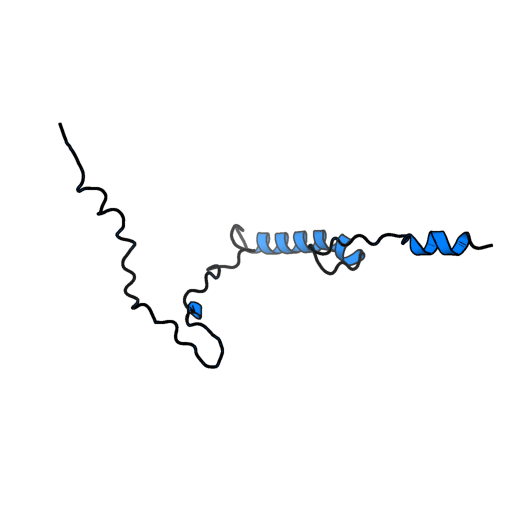box: 81×55×55 Å

Secondary structure (DSSP, 8-state):
----SSSSSGGG---------------TT---GGGSS----SS-TTTTT-SSHH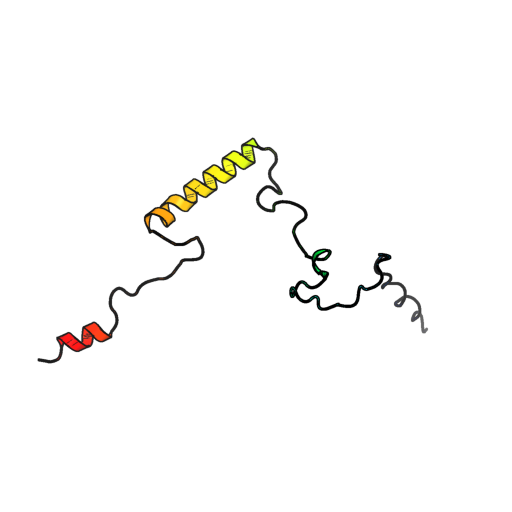HHHHHHHHHHHHHHHHHHTT-SSTT--PPPPSS-THHHHTTS--

Sequence (98 aa):
MDVDDEAEAEWMDVDGEDGTPQKRMKTNSGAVVAARNKREPRSSRHLVGMRDAEQASKAIKLRNLGQRPRNMLAKAGEGDRAIKTKMVSCAVYSLNDH

Organism: NCBI:txid167371